Protein AF-A0AAF0V8E4-F1 (afdb_monomer)

Secondary structure (DSSP, 8-state):
-PPPEEEEEE-TTS-EEEEEE-TTTT---HHHHHHHHHHHHHHH---

Sequence (47 aa):
MAKAKVTMEVGNDGVAVITFVNPPVNALAIQIFAGLKEKWNEAAHEK

Nearest PDB structures (foldseek):
  5xoj-assembly1_C  TM=4.092E-01  e=8.730E-01  Saccharomyces cerevisiae S288C
  3wyg-assembly1_C  TM=4.088E-01  e=1.087E+00  Saccharomyces cerevisiae S288C
  3zqq-assembly1_C  TM=3.551E-01  e=5.839E+00  Bacillus phage SF6

Radius of gyration: 11.64 Å; Cα contacts (8 Å, |Δi|>4): 54; chains: 1; bounding box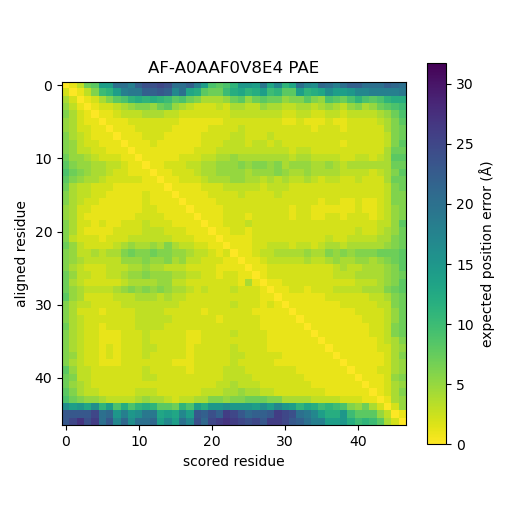: 30×15×29 Å

pLDDT: mean 90.21, std 11.14, range [48.84, 96.94]

Organism: Solanum verrucosum (NCBI:txid315347)

Structure (mmCIF, N/CA/C/O backbone):
data_AF-A0AAF0V8E4-F1
#
_entry.id   AF-A0AAF0V8E4-F1
#
loop_
_atom_site.group_PDB
_atom_site.id
_atom_site.type_symbol
_atom_site.label_atom_id
_atom_site.label_alt_id
_atom_site.label_comp_id
_atom_site.label_asym_id
_atom_site.label_entity_id
_atom_site.label_seq_id
_atom_site.pdbx_PDB_ins_code
_atom_site.Cartn_x
_atom_site.Cartn_y
_atom_site.Cartn_z
_atom_site.occupancy
_atom_site.B_iso_or_equiv
_atom_site.auth_seq_id
_atom_site.auth_comp_id
_atom_site.auth_asym_id
_atom_site.auth_atom_id
_atom_site.pdbx_PDB_model_num
ATOM 1 N N . MET A 1 1 ? 10.535 8.054 -17.064 1.00 56.56 1 MET A N 1
ATOM 2 C CA . MET A 1 1 ? 10.324 7.019 -16.026 1.00 56.56 1 MET A CA 1
ATOM 3 C C . MET A 1 1 ? 9.057 7.395 -15.281 1.00 56.56 1 MET A C 1
ATOM 5 O O . MET A 1 1 ? 8.952 8.549 -14.877 1.00 56.56 1 MET A O 1
ATOM 9 N N . ALA A 1 2 ? 8.067 6.507 -15.192 1.00 64.81 2 ALA A N 1
ATOM 10 C CA . ALA A 1 2 ? 6.851 6.797 -14.433 1.00 64.81 2 ALA A CA 1
ATOM 11 C C . ALA A 1 2 ? 7.215 7.004 -12.954 1.00 64.81 2 ALA A C 1
ATOM 13 O O . ALA A 1 2 ? 8.032 6.265 -12.410 1.00 64.81 2 ALA A O 1
ATOM 14 N N . LYS A 1 3 ? 6.671 8.049 -12.329 1.00 80.19 3 LYS A N 1
ATOM 15 C CA . LYS A 1 3 ? 6.977 8.392 -10.938 1.00 80.19 3 LYS A CA 1
ATOM 16 C C . LYS A 1 3 ? 6.164 7.500 -10.000 1.00 80.19 3 LYS A C 1
ATOM 18 O O . LYS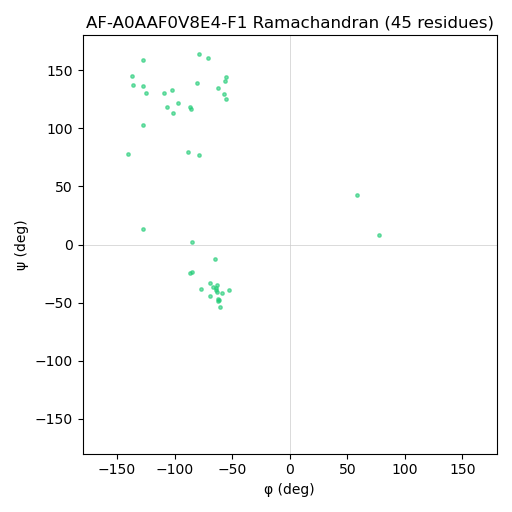 A 1 3 ? 4.979 7.291 -10.254 1.00 80.19 3 LYS A O 1
ATOM 23 N N . ALA A 1 4 ? 6.787 7.024 -8.922 1.00 89.44 4 ALA A N 1
ATOM 24 C CA . ALA A 1 4 ? 6.094 6.286 -7.874 1.00 89.44 4 ALA A CA 1
ATOM 25 C C . ALA A 1 4 ? 4.947 7.136 -7.292 1.00 89.44 4 ALA A C 1
ATOM 27 O O . ALA A 1 4 ? 5.152 8.300 -6.935 1.00 89.44 4 ALA A O 1
ATOM 28 N N . LYS A 1 5 ? 3.745 6.564 -7.219 1.00 94.06 5 LYS A N 1
ATOM 29 C CA . LYS A 1 5 ? 2.523 7.218 -6.741 1.00 94.06 5 LYS A CA 1
ATOM 30 C C . LYS A 1 5 ? 1.743 6.271 -5.832 1.00 94.06 5 LYS A C 1
ATOM 32 O O . LYS A 1 5 ? 1.706 5.067 -6.073 1.00 94.06 5 LYS A O 1
ATOM 37 N N . VAL A 1 6 ? 1.098 6.843 -4.819 1.00 95.94 6 VAL A N 1
ATOM 38 C CA . VAL A 1 6 ? 0.140 6.161 -3.943 1.00 95.94 6 VAL A CA 1
ATOM 39 C C . VAL A 1 6 ? -1.169 6.951 -3.961 1.00 95.94 6 VAL A C 1
ATOM 41 O O . VAL A 1 6 ? -1.146 8.174 -3.823 1.00 95.94 6 VAL A O 1
ATOM 44 N N . THR A 1 7 ? -2.298 6.280 -4.176 1.00 95.94 7 THR A N 1
ATOM 45 C CA . THR A 1 7 ? -3.651 6.869 -4.127 1.00 95.94 7 THR A CA 1
ATOM 46 C C . THR A 1 7 ? -4.543 6.066 -3.192 1.00 95.94 7 THR A C 1
ATOM 48 O O . THR A 1 7 ? -4.247 4.907 -2.922 1.00 95.94 7 THR A O 1
ATOM 51 N N . MET A 1 8 ? -5.623 6.671 -2.701 1.00 96.31 8 MET A N 1
ATOM 52 C CA . MET A 1 8 ? -6.619 6.004 -1.866 1.00 96.31 8 MET A CA 1
ATOM 53 C C . MET A 1 8 ? -8.018 6.407 -2.318 1.00 96.31 8 MET A C 1
ATOM 55 O O . MET A 1 8 ? -8.249 7.584 -2.591 1.00 96.31 8 MET A O 1
ATOM 59 N N . GLU A 1 9 ? -8.920 5.437 -2.383 1.00 96.50 9 GLU A N 1
ATOM 60 C CA . GLU A 1 9 ? -10.346 5.625 -2.651 1.00 96.50 9 GLU A CA 1
ATOM 61 C C . GLU A 1 9 ? -11.133 4.920 -1.545 1.00 96.50 9 GLU A C 1
ATOM 63 O O . GLU A 1 9 ? -10.771 3.812 -1.151 1.00 96.50 9 GLU A O 1
ATOM 68 N N . VAL A 1 10 ? -12.177 5.560 -1.016 1.00 95.19 10 VAL A N 1
ATOM 69 C CA . VAL A 1 10 ? -13.043 4.969 0.013 1.00 95.19 10 VAL A CA 1
ATOM 70 C C . VAL A 1 10 ? -14.369 4.608 -0.637 1.00 95.19 10 VAL A C 1
ATOM 72 O O . VAL A 1 10 ? -15.050 5.477 -1.183 1.00 95.19 10 VAL A O 1
ATOM 75 N N . GLY A 1 11 ? -14.704 3.321 -0.620 1.00 94.19 11 GLY A N 1
ATOM 76 C CA . GLY A 1 11 ? -15.969 2.815 -1.131 1.00 94.19 11 GLY A CA 1
ATOM 77 C C . GLY A 1 11 ? -17.146 3.194 -0.233 1.00 94.19 11 GLY A C 1
ATOM 78 O O . GLY A 1 11 ? -16.993 3.490 0.953 1.00 94.19 11 GLY A O 1
ATOM 79 N N . ASN A 1 12 ? -18.358 3.140 -0.790 1.00 94.12 12 ASN A N 1
ATOM 80 C CA . ASN A 1 12 ? -19.596 3.364 -0.028 1.00 94.12 12 ASN A CA 1
ATOM 81 C C . ASN A 1 12 ? -19.846 2.286 1.047 1.00 94.12 12 ASN A C 1
ATOM 83 O O . ASN A 1 12 ? -20.725 2.448 1.887 1.00 94.12 12 ASN A O 1
ATOM 87 N N . ASP A 1 13 ? -19.097 1.187 1.002 1.00 95.19 13 ASP A N 1
ATOM 88 C CA . ASP A 1 13 ? -19.046 0.114 1.996 1.00 95.19 13 ASP A CA 1
ATOM 89 C C . ASP A 1 13 ? -18.077 0.411 3.157 1.00 95.19 13 ASP A C 1
ATOM 91 O O . ASP A 1 13 ? -17.906 -0.423 4.044 1.00 95.19 13 ASP A O 1
ATOM 95 N N . GLY A 1 14 ? -17.446 1.591 3.164 1.00 91.31 14 GLY A N 1
ATOM 96 C CA . GLY A 1 14 ? -16.457 1.988 4.164 1.00 91.31 14 GLY A CA 1
ATOM 97 C C . GLY A 1 14 ? -15.080 1.355 3.950 1.00 91.31 14 GLY A C 1
ATOM 98 O O . GLY A 1 14 ? -14.205 1.498 4.802 1.00 91.31 14 GLY A O 1
ATOM 99 N N . VAL A 1 15 ? -14.853 0.665 2.827 1.00 94.69 15 VAL A N 1
ATOM 100 C CA . VAL A 1 15 ? -13.564 0.036 2.528 1.00 94.69 15 VAL A CA 1
ATOM 101 C C . VAL A 1 15 ? -12.643 1.040 1.836 1.00 94.69 15 VAL A C 1
ATOM 103 O O . VAL A 1 15 ? -12.922 1.508 0.732 1.00 94.69 15 VAL A O 1
ATOM 106 N N . ALA A 1 16 ? -11.509 1.353 2.465 1.00 95.88 16 ALA A N 1
ATOM 107 C CA . ALA A 1 16 ? -10.451 2.159 1.861 1.00 95.88 16 ALA A CA 1
ATOM 108 C C . ALA A 1 16 ? -9.497 1.282 1.029 1.00 95.88 16 ALA A C 1
ATOM 110 O O . ALA A 1 16 ? -8.794 0.422 1.562 1.00 95.88 16 ALA A O 1
ATOM 111 N N . VAL A 1 17 ? -9.432 1.522 -0.280 1.00 96.94 17 VAL A N 1
ATOM 112 C CA . VAL A 1 17 ? -8.524 0.841 -1.211 1.00 96.94 17 VAL A CA 1
ATOM 113 C C . VAL A 1 17 ? -7.335 1.747 -1.513 1.00 96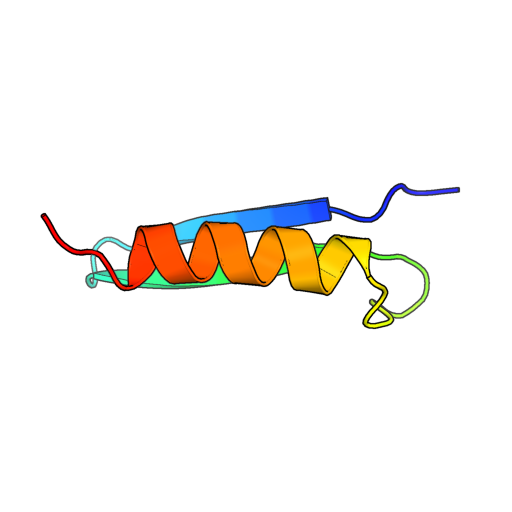.94 17 VAL A C 1
ATOM 115 O O . VAL A 1 17 ? -7.473 2.787 -2.157 1.00 96.94 17 VAL A O 1
ATOM 118 N N . ILE A 1 18 ? -6.142 1.342 -1.072 1.00 96.75 18 ILE A N 1
ATOM 119 C CA . ILE A 1 18 ? -4.886 2.054 -1.341 1.00 96.75 18 ILE A CA 1
ATOM 120 C C . ILE A 1 18 ? 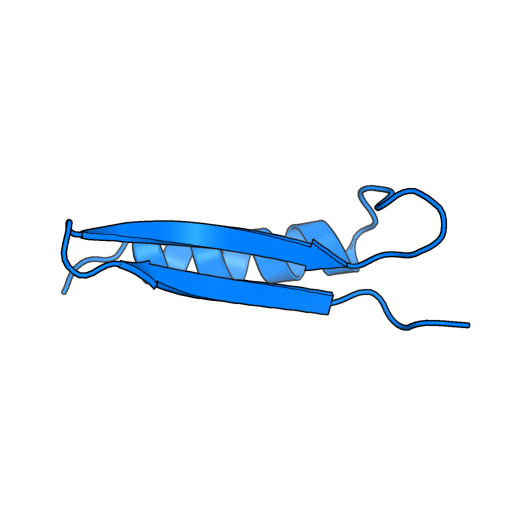-4.184 1.406 -2.542 1.00 96.75 18 ILE A C 1
ATOM 122 O O . ILE A 1 18 ? -3.852 0.223 -2.514 1.00 96.75 18 ILE A O 1
ATOM 126 N N . THR A 1 19 ? -3.918 2.187 -3.590 1.00 96.44 19 THR A N 1
ATOM 127 C CA . THR A 1 19 ? -3.294 1.717 -4.837 1.00 96.44 19 THR A CA 1
ATOM 128 C C . THR A 1 19 ? -1.868 2.241 -4.974 1.00 96.44 19 THR A C 1
ATOM 130 O O . THR A 1 19 ? -1.622 3.444 -4.860 1.00 96.44 19 THR A O 1
ATOM 133 N N . PHE A 1 20 ? -0.923 1.344 -5.274 1.00 95.44 20 PHE A N 1
ATOM 134 C CA . PHE A 1 20 ? 0.474 1.682 -5.559 1.00 95.44 20 PHE A CA 1
ATOM 135 C C . PHE A 1 20 ? 0.754 1.635 -7.057 1.00 95.44 20 PHE A C 1
ATOM 137 O O . PHE A 1 20 ? 0.432 0.659 -7.731 1.00 95.44 20 PHE A O 1
ATOM 144 N N . VAL A 1 21 ? 1.424 2.665 -7.565 1.00 94.38 21 VAL A N 1
ATOM 145 C CA . VAL A 1 21 ? 1.876 2.736 -8.954 1.00 94.38 21 VAL A CA 1
ATOM 146 C C . VAL A 1 21 ? 3.363 3.054 -8.951 1.00 94.38 21 VAL A C 1
ATOM 148 O O . VAL A 1 21 ? 3.756 4.192 -8.725 1.00 94.38 21 VAL A O 1
ATOM 151 N N . ASN A 1 22 ? 4.199 2.048 -9.192 1.00 93.81 22 ASN A N 1
ATOM 152 C CA . ASN A 1 22 ? 5.641 2.193 -9.387 1.00 93.81 22 ASN A CA 1
ATOM 153 C C . ASN A 1 22 ? 6.143 1.250 -10.501 1.00 93.81 22 ASN A C 1
ATOM 155 O O . ASN A 1 22 ? 6.702 0.188 -10.211 1.00 93.81 22 ASN A O 1
ATOM 159 N N . PRO A 1 23 ? 5.930 1.595 -11.785 1.00 91.25 23 PRO A N 1
ATOM 160 C CA . PRO A 1 23 ? 6.388 0.775 -12.902 1.00 91.25 23 PRO A CA 1
ATOM 161 C C . PRO A 1 23 ? 7.902 0.499 -12.836 1.00 91.25 23 PRO A C 1
ATOM 163 O O . PRO A 1 23 ? 8.660 1.383 -12.437 1.00 91.25 23 PRO A O 1
ATOM 166 N N . PRO A 1 24 ? 8.366 -0.696 -13.251 1.00 90.69 24 PRO A N 1
ATOM 167 C CA . PRO A 1 24 ? 7.626 -1.694 -14.032 1.00 90.69 24 PRO A CA 1
ATOM 168 C C . PRO A 1 24 ? 6.767 -2.677 -13.220 1.00 90.69 24 PRO A C 1
ATOM 170 O O . PRO A 1 24 ? 5.806 -3.205 -13.762 1.00 90.69 24 PRO A O 1
ATOM 173 N N . VAL A 1 25 ? 7.086 -2.927 -11.947 1.00 91.25 25 VAL A N 1
ATOM 174 C CA . VAL A 1 25 ? 6.500 -4.048 -11.171 1.00 91.25 25 VAL A CA 1
ATOM 175 C C . VAL A 1 25 ? 5.892 -3.633 -9.829 1.00 91.25 25 VAL A C 1
ATOM 177 O O . VAL A 1 25 ? 5.626 -4.478 -8.984 1.00 91.25 25 VAL A O 1
ATOM 180 N N . ASN A 1 26 ? 5.691 -2.335 -9.603 1.00 92.31 26 ASN A N 1
ATOM 181 C CA . ASN A 1 26 ? 5.251 -1.775 -8.322 1.00 92.31 26 ASN A CA 1
ATOM 182 C C . ASN A 1 26 ? 6.200 -2.108 -7.161 1.00 92.31 26 ASN A C 1
ATOM 184 O O . ASN A 1 26 ? 5.767 -2.434 -6.059 1.00 92.31 26 ASN A O 1
ATOM 188 N N . ALA A 1 27 ? 7.511 -2.005 -7.403 1.00 93.00 27 ALA A N 1
ATOM 189 C CA . ALA A 1 27 ? 8.509 -2.244 -6.366 1.00 93.00 27 ALA A CA 1
ATOM 190 C C . ALA A 1 27 ? 8.279 -1.327 -5.150 1.00 93.00 27 ALA A C 1
ATOM 192 O O . ALA A 1 27 ? 7.966 -0.140 -5.301 1.00 93.00 27 ALA A O 1
ATOM 193 N N . LEU A 1 28 ? 8.474 -1.862 -3.946 1.00 92.62 28 LEU A N 1
ATOM 194 C CA . LEU A 1 28 ? 8.261 -1.140 -2.691 1.00 92.62 28 LEU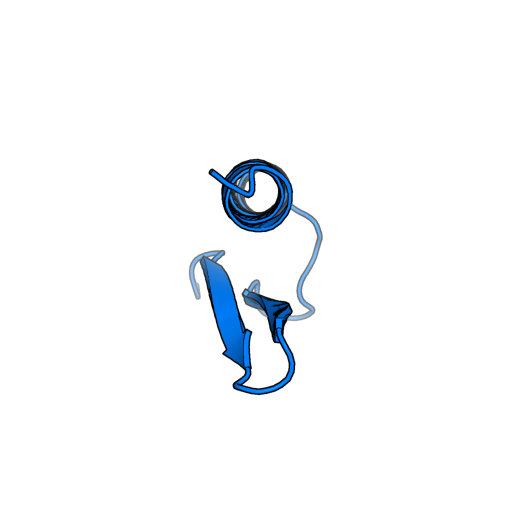 A CA 1
ATOM 195 C C . LEU A 1 28 ? 9.442 -0.206 -2.388 1.00 92.62 28 LEU A C 1
ATOM 197 O O . LEU A 1 28 ? 10.322 -0.504 -1.585 1.00 92.62 28 LEU A O 1
ATOM 201 N N . ALA A 1 29 ? 9.478 0.929 -3.081 1.00 91.12 29 ALA A N 1
ATOM 202 C CA . ALA A 1 29 ? 10.454 1.987 -2.847 1.00 91.12 29 ALA A CA 1
ATOM 203 C C . ALA A 1 29 ? 10.082 2.843 -1.6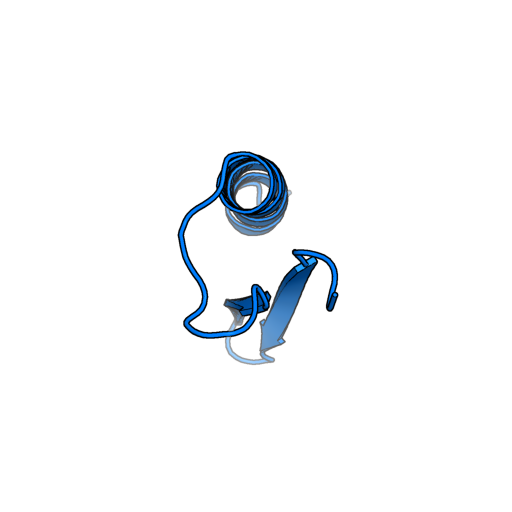23 1.00 91.12 29 ALA A C 1
ATOM 205 O O . ALA A 1 29 ? 8.929 2.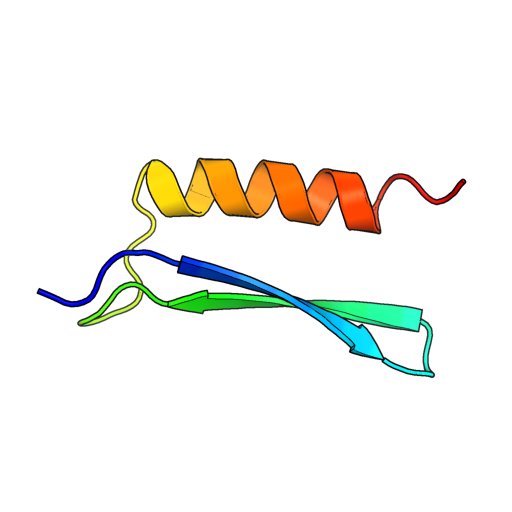880 -1.194 1.00 91.12 29 ALA A O 1
ATOM 206 N N . ILE A 1 30 ? 11.040 3.625 -1.113 1.00 93.69 30 ILE A N 1
ATOM 207 C CA . ILE A 1 30 ? 10.836 4.539 0.031 1.00 93.69 30 ILE A CA 1
ATOM 208 C C . ILE A 1 30 ? 9.639 5.480 -0.194 1.00 93.69 30 ILE A C 1
ATOM 210 O O . ILE A 1 30 ? 8.856 5.718 0.720 1.00 93.69 30 ILE A O 1
ATOM 214 N N . GLN A 1 31 ? 9.451 5.969 -1.424 1.00 92.06 31 GLN A N 1
ATOM 215 C CA . GLN A 1 31 ? 8.312 6.823 -1.784 1.00 92.06 31 GLN A CA 1
ATOM 216 C C . GLN A 1 31 ? 6.959 6.109 -1.642 1.00 92.06 31 GLN A C 1
ATOM 218 O O . GLN A 1 31 ? 5.985 6.737 -1.231 1.00 92.06 31 GLN A O 1
ATOM 223 N N . ILE A 1 32 ? 6.900 4.804 -1.935 1.00 95.62 32 ILE A N 1
ATOM 224 C CA . ILE A 1 32 ? 5.687 3.995 -1.758 1.00 95.62 32 ILE A CA 1
ATOM 225 C C . ILE A 1 32 ? 5.391 3.806 -0.271 1.00 95.62 32 ILE A C 1
ATOM 227 O O . ILE A 1 32 ? 4.257 4.014 0.140 1.00 95.62 32 ILE A O 1
ATOM 231 N N . PHE A 1 33 ? 6.397 3.505 0.555 1.00 95.88 33 PHE A N 1
ATOM 232 C CA . PHE A 1 33 ? 6.201 3.394 2.006 1.00 95.88 33 PHE A CA 1
ATOM 233 C C . PHE A 1 33 ? 5.777 4.714 2.656 1.00 95.88 33 PHE A C 1
ATOM 235 O O . PHE A 1 33 ? 4.914 4.711 3.531 1.00 95.88 33 PHE A O 1
ATOM 242 N N . ALA A 1 34 ? 6.346 5.841 2.218 1.00 95.19 34 ALA A N 1
ATOM 243 C CA . ALA A 1 34 ? 5.945 7.160 2.697 1.00 95.19 34 ALA A CA 1
ATOM 244 C C . ALA A 1 34 ? 4.474 7.461 2.361 1.00 95.19 34 ALA A C 1
ATOM 246 O O . ALA A 1 34 ? 3.708 7.819 3.253 1.00 95.19 34 ALA A O 1
ATOM 247 N N . GLY A 1 35 ? 4.068 7.238 1.105 1.00 94.81 35 GLY A N 1
ATOM 248 C CA . GLY A 1 35 ? 2.681 7.433 0.677 1.00 94.81 35 GLY A CA 1
ATOM 249 C C . GLY A 1 35 ? 1.703 6.447 1.322 1.00 94.81 35 GLY A C 1
ATOM 250 O O . GLY A 1 35 ? 0.600 6.833 1.692 1.00 94.81 35 GLY A O 1
ATOM 251 N N . LEU A 1 36 ? 2.110 5.189 1.524 1.00 95.88 36 LEU A N 1
ATOM 252 C CA . LEU A 1 36 ? 1.317 4.205 2.261 1.00 95.88 36 LEU A CA 1
ATOM 253 C C . LEU A 1 36 ? 1.093 4.661 3.699 1.00 95.88 36 LEU A C 1
ATOM 255 O O . LEU A 1 36 ? -0.037 4.633 4.158 1.00 95.88 36 LEU A O 1
ATOM 259 N N . LYS A 1 37 ? 2.138 5.099 4.408 1.00 95.12 37 LYS A N 1
ATOM 260 C CA . LYS A 1 37 ? 1.994 5.581 5.788 1.00 95.12 37 LYS A CA 1
ATOM 261 C C . LYS A 1 37 ? 1.017 6.756 5.873 1.00 95.12 37 LYS A C 1
ATOM 263 O O . LYS A 1 37 ? 0.205 6.799 6.790 1.00 95.12 37 LYS A O 1
ATOM 268 N N . GLU A 1 38 ? 1.086 7.688 4.925 1.00 95.25 38 GLU A N 1
ATOM 269 C CA . GLU A 1 38 ? 0.160 8.822 4.845 1.00 95.25 38 GLU A CA 1
ATOM 270 C C . GLU A 1 38 ? -1.291 8.354 4.666 1.00 95.25 38 GLU A C 1
ATOM 272 O O . GLU A 1 38 ? -2.147 8.697 5.479 1.00 95.25 38 GLU A O 1
ATOM 277 N N . LYS A 1 39 ? -1.556 7.514 3.658 1.00 95.31 39 LYS A N 1
ATOM 278 C CA . LYS A 1 39 ? -2.909 7.016 3.363 1.00 95.31 39 LYS A CA 1
ATOM 279 C C . LYS A 1 39 ? -3.445 6.049 4.408 1.00 95.31 39 LYS A C 1
ATOM 281 O O . LYS A 1 39 ? -4.629 6.077 4.714 1.00 95.31 39 LYS A O 1
ATOM 286 N N . TRP A 1 40 ? -2.574 5.257 5.019 1.00 94.81 40 TRP A N 1
ATOM 287 C CA . TRP A 1 40 ? -2.930 4.418 6.153 1.00 94.81 40 TRP A CA 1
ATOM 288 C C . TRP A 1 40 ? -3.393 5.257 7.337 1.00 94.81 40 TRP A C 1
ATOM 290 O O . TRP A 1 40 ? -4.426 4.960 7.920 1.00 94.81 40 TRP A O 1
ATOM 300 N N . ASN A 1 41 ? -2.662 6.319 7.680 1.00 94.62 41 ASN A N 1
ATOM 301 C CA . ASN A 1 41 ? -3.073 7.203 8.765 1.00 94.62 41 ASN A CA 1
ATOM 302 C C . ASN A 1 41 ? -4.394 7.913 8.446 1.00 94.62 41 ASN A C 1
ATOM 304 O O . ASN A 1 41 ? -5.202 8.071 9.348 1.00 94.62 41 ASN A O 1
ATOM 308 N N . GLU A 1 42 ? -4.627 8.303 7.190 1.00 93.3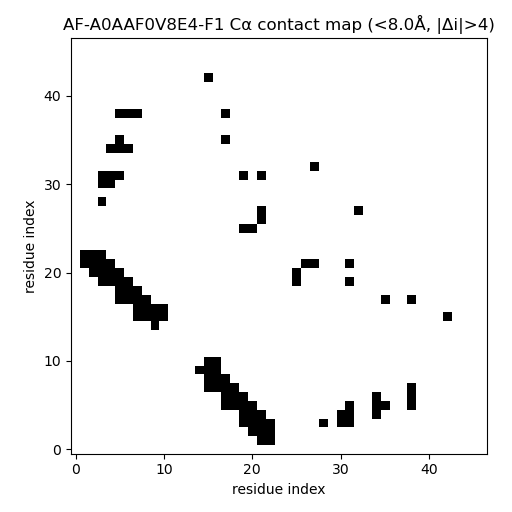1 42 GLU A N 1
ATOM 309 C CA . GLU A 1 42 ? -5.897 8.894 6.739 1.00 93.31 42 GLU A CA 1
ATOM 310 C C . GLU A 1 42 ? -7.077 7.917 6.880 1.00 93.31 42 GLU A C 1
ATOM 312 O O . GLU A 1 42 ? -8.145 8.322 7.319 1.00 93.31 42 GLU A O 1
ATOM 317 N N . ALA A 1 43 ? -6.878 6.634 6.560 1.00 93.25 43 ALA A N 1
ATOM 318 C CA . ALA A 1 43 ? -7.911 5.606 6.698 1.00 93.25 43 ALA A CA 1
ATOM 319 C C . ALA A 1 43 ? -8.116 5.129 8.148 1.00 93.25 43 ALA A C 1
ATOM 321 O O . ALA A 1 43 ? -9.237 4.838 8.547 1.00 93.25 43 ALA A O 1
ATOM 322 N N . ALA A 1 44 ? -7.036 5.005 8.926 1.00 88.69 44 ALA A N 1
ATOM 323 C CA . ALA A 1 44 ? -7.062 4.458 10.283 1.00 88.69 44 ALA A CA 1
ATOM 324 C C . ALA A 1 44 ? -7.420 5.502 11.350 1.00 88.69 44 ALA A C 1
ATOM 326 O O . ALA A 1 44 ? -7.898 5.137 12.422 1.00 88.69 44 ALA A O 1
ATOM 327 N N . HIS A 1 45 ? -7.192 6.790 11.077 1.00 76.75 45 HIS A N 1
ATOM 328 C CA . HIS A 1 45 ? -7.772 7.867 11.870 1.00 76.75 45 HIS A CA 1
ATOM 329 C C . HIS A 1 45 ? -9.140 8.236 11.300 1.00 76.75 45 HIS A C 1
ATOM 331 O O . HIS A 1 45 ? -9.305 9.243 10.614 1.00 76.75 45 HIS A O 1
ATOM 337 N N . GLU A 1 46 ? -10.131 7.419 11.649 1.00 54.59 46 GLU A N 1
ATOM 338 C CA . GLU A 1 46 ? -11.510 7.883 11.755 1.00 54.59 46 GLU A CA 1
ATOM 339 C C . GLU A 1 46 ? -11.516 9.072 12.738 1.00 54.59 46 GLU A C 1
ATOM 341 O O . GLU A 1 46 ? -10.959 8.983 13.839 1.00 54.59 46 GLU A O 1
ATOM 346 N N . LYS A 1 47 ? -12.042 10.221 12.311 1.00 48.84 47 LYS A N 1
ATOM 347 C CA . LYS A 1 47 ? -12.423 11.288 13.243 1.00 48.84 47 LYS A CA 1
ATOM 348 C C . LYS A 1 47 ? -13.708 10.899 13.949 1.00 48.84 47 LYS A C 1
ATOM 350 O O . LYS A 1 47 ? -14.620 10.447 13.226 1.00 48.84 47 LYS A O 1
#

Foldseek 3Di:
DDDWDWDWDQDPVRDIDIDIDDPDPSDDDPVNVVNCVVVVCVSVPDD

Solvent-accessible surface area (backbone atoms on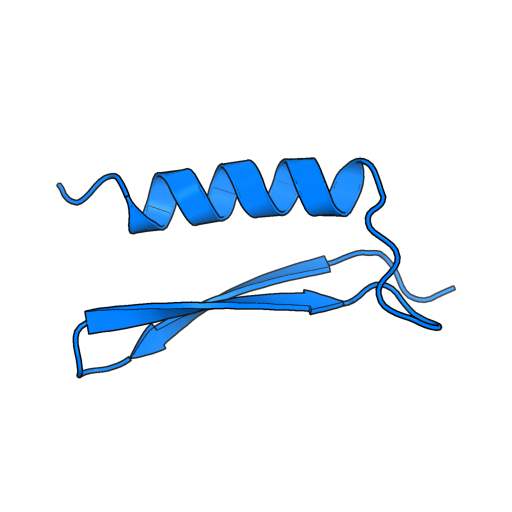ly — not comparable to full-atom values): 2999 Å² total; per-residue (Å²): 129,75,70,71,43,61,50,74,49,71,44,99,86,72,50,71,50,76,47,76,44,22,72,96,77,48,64,89,42,72,70,45,54,53,38,46,53,52,51,48,49,61,66,70,52,74,129

Mean predicted aligned error: 4.05 Å